Protein AF-A0A4Y8PT59-F1 (afdb_monomer)

Organism: NCBI:txid1967502

Sequence (144 aa):
MNTNQTTSGMEHVSPSGFTVMNDPGSRTVIQEVEAWLQGQVGRVLYIRKGEQRDMDRIGIRLQRVELRHREEPVDAYESAHELILHGQGWTETQGEAGPVKSPLPEEVFEIPLLGRCTAVETETGLELATGRACYWIEREASLS

Secondary structure (DSSP, 8-state):
---------------S-------TTSPPHHHHHHHHHHTTTTSEEEEEEEETTEEEEEEEE--EEEEEE-S--SSTTS-SEEEEEESSEEEEEEETTEEEEEEPGGGEEEEE--S--EEEE-SSEEEEE-SS-EEEEEEPP---

pLDDT: mean 80.28, std 20.74, range [30.55, 97.88]

InterPro domains:
  IPR058926 YmzB-like [PF25846] (28-140)

Solvent-accessible surface area (backbone atoms only — not comparable to full-atom values): 8691 Å² total; per-residue (Å²): 135,84,90,83,92,79,89,84,90,77,89,78,87,79,79,88,78,81,83,90,68,95,49,100,80,63,76,49,60,66,54,51,52,49,54,54,53,54,72,42,52,78,36,46,36,42,35,37,42,38,42,103,89,48,74,48,36,35,41,31,40,30,66,46,71,43,82,46,72,48,96,69,52,92,47,98,86,48,43,48,32,32,41,37,41,32,29,67,28,28,38,55,45,85,46,98,93,42,79,40,77,45,73,36,70,92,26,48,48,77,46,68,53,31,73,68,65,49,71,47,81,53,98,61,33,38,39,38,38,33,64,72,40,37,35,43,38,31,54,61,81,76,89,123

Radius of gyration: 21.82 Å; Cα contacts (8 Å, |Δi|>4): 248; chains: 1; bounding box: 33×36×88 Å

Foldseek 3Di:
DDDDDDDDDDDDDDPDDDDPDPDPPDDDQVRVVQVQLQVQAQFKKWKWKDFPPDIKIKIFRFHDKDWDADPDPPDLPAARIKIKTAGWMWIWDADPVGTDTDTDVVRIDIDRQAADWDWDADPFAIWIDHPGIIMGMGTDDDPD

Structure (mmCIF, N/CA/C/O backbone):
data_AF-A0A4Y8PT59-F1
#
_entry.id   AF-A0A4Y8PT59-F1
#
loop_
_atom_site.group_PDB
_atom_site.id
_atom_site.type_symbol
_atom_site.label_atom_id
_atom_site.label_alt_id
_atom_site.label_comp_id
_atom_site.label_asym_id
_atom_site.label_entity_id
_atom_site.label_seq_id
_atom_site.pdbx_PDB_ins_code
_atom_site.Cartn_x
_atom_site.Cartn_y
_atom_site.Cartn_z
_atom_site.occupancy
_atom_site.B_iso_or_equiv
_atom_site.auth_seq_id
_atom_site.auth_comp_id
_atom_site.auth_asym_id
_atom_site.auth_atom_id
_atom_site.pdbx_PDB_model_num
ATOM 1 N N . MET A 1 1 ? 14.099 15.979 67.042 1.00 37.66 1 MET A N 1
ATOM 2 C CA . MET A 1 1 ? 15.028 15.155 66.242 1.00 37.66 1 MET A CA 1
ATOM 3 C C . MET A 1 1 ? 14.209 14.216 65.363 1.00 37.66 1 MET A C 1
ATOM 5 O O . MET A 1 1 ? 13.474 13.413 65.910 1.00 37.66 1 MET A O 1
ATOM 9 N N . ASN A 1 2 ? 14.279 14.451 64.045 1.00 30.55 2 ASN A N 1
ATOM 10 C CA . ASN A 1 2 ? 14.222 13.539 62.884 1.00 30.55 2 ASN A CA 1
ATOM 11 C C . ASN A 1 2 ? 13.323 12.273 62.882 1.00 30.55 2 ASN A C 1
ATOM 13 O O . ASN A 1 2 ? 13.511 11.393 63.710 1.00 30.55 2 ASN A O 1
ATOM 17 N N . THR A 1 3 ? 12.304 12.217 61.991 1.00 43.25 3 THR A N 1
ATOM 18 C CA . THR A 1 3 ? 12.219 11.520 60.652 1.00 43.25 3 THR A CA 1
ATOM 19 C C . THR A 1 3 ? 11.738 10.060 60.776 1.00 43.25 3 THR A C 1
ATOM 21 O O . THR A 1 3 ? 12.257 9.365 61.633 1.00 43.25 3 THR A O 1
ATOM 24 N N . ASN A 1 4 ? 10.787 9.471 60.031 1.00 40.72 4 ASN A N 1
ATOM 25 C CA . ASN A 1 4 ? 10.242 9.610 58.663 1.00 40.72 4 ASN A CA 1
ATOM 26 C C . ASN A 1 4 ? 8.746 9.189 58.666 1.00 40.72 4 ASN A C 1
ATOM 28 O O . ASN A 1 4 ? 8.383 8.279 59.401 1.00 40.72 4 ASN A O 1
ATOM 32 N N . GLN A 1 5 ? 7.818 9.923 58.041 1.00 42.56 5 GLN A N 1
ATOM 33 C CA . GLN A 1 5 ? 7.259 9.749 56.680 1.00 42.56 5 GLN A CA 1
ATOM 34 C C . GLN A 1 5 ? 6.718 8.346 56.318 1.00 42.56 5 GLN A C 1
ATOM 36 O O . GLN A 1 5 ? 7.474 7.413 56.061 1.00 42.56 5 GLN A O 1
ATOM 41 N N . THR A 1 6 ? 5.389 8.241 56.189 1.00 39.53 6 THR A N 1
ATOM 42 C CA . THR A 1 6 ? 4.673 7.240 55.376 1.00 39.53 6 THR A CA 1
ATOM 43 C C . THR A 1 6 ? 3.406 7.904 54.807 1.00 39.53 6 THR A C 1
ATOM 45 O O . THR A 1 6 ? 2.551 8.331 55.575 1.00 39.53 6 THR A O 1
ATOM 48 N N . THR A 1 7 ? 3.399 8.104 53.481 1.00 41.53 7 THR A N 1
ATOM 49 C CA . THR A 1 7 ? 2.336 7.800 52.486 1.00 41.53 7 THR A CA 1
ATOM 50 C C . THR A 1 7 ? 0.885 7.765 53.004 1.00 41.53 7 THR A C 1
ATOM 52 O O . THR A 1 7 ? 0.597 7.094 53.979 1.00 41.53 7 THR A O 1
ATOM 55 N N . SER A 1 8 ? -0.143 8.349 52.392 1.00 41.41 8 SER A N 1
ATOM 56 C CA . SER A 1 8 ? -0.457 8.550 50.977 1.00 41.41 8 SER A CA 1
ATOM 57 C C . SER A 1 8 ? -1.710 9.433 50.923 1.00 41.41 8 SER A C 1
ATOM 59 O O . SER A 1 8 ? -2.629 9.209 51.711 1.00 41.41 8 SER A O 1
ATOM 61 N N . GLY A 1 9 ? -1.781 10.411 50.021 1.00 44.84 9 GLY A N 1
ATOM 62 C CA . GLY A 1 9 ? -3.004 11.199 49.861 1.00 44.84 9 GLY A CA 1
ATOM 63 C C . GLY A 1 9 ? -2.801 12.509 49.121 1.00 44.84 9 GLY A C 1
ATOM 64 O O . GLY A 1 9 ? -2.933 13.562 49.727 1.00 44.84 9 GLY A O 1
ATOM 65 N N . MET A 1 10 ? -2.492 12.443 47.826 1.00 37.75 10 MET A N 1
ATOM 66 C CA . MET A 1 10 ? -2.803 13.526 46.892 1.00 37.75 10 MET A CA 1
ATOM 67 C C . MET A 1 10 ? -3.197 12.929 45.543 1.00 37.75 10 MET A C 1
ATOM 69 O O . MET A 1 10 ? -2.498 12.088 44.979 1.00 37.75 10 MET A O 1
ATOM 73 N N . GLU A 1 11 ? -4.365 13.364 45.091 1.00 48.19 11 GLU A N 1
ATOM 74 C CA . GLU A 1 11 ? -4.974 13.110 43.797 1.00 48.19 11 GLU A CA 1
ATOM 75 C C . GLU A 1 11 ? -3.991 13.410 42.658 1.00 48.19 11 GLU A C 1
ATOM 77 O O . GLU A 1 11 ? -3.481 14.522 42.537 1.00 48.19 11 GLU A O 1
ATOM 82 N N . HIS A 1 12 ? -3.758 12.426 41.791 1.00 38.34 12 HIS A N 1
ATOM 83 C CA . HIS A 1 12 ? -3.208 12.662 40.462 1.00 38.34 12 HIS A CA 1
ATOM 84 C C . HIS A 1 12 ? -4.332 12.454 39.448 1.00 38.34 12 HIS A C 1
ATOM 86 O O . HIS A 1 12 ? -4.611 11.345 38.998 1.00 38.34 12 HIS A O 1
ATOM 92 N N . VAL A 1 13 ? -4.992 13.557 39.105 1.00 43.69 13 VAL A N 1
ATOM 93 C CA . VAL A 1 13 ? -5.695 13.702 37.832 1.00 43.69 13 VAL A CA 1
ATOM 94 C C . VAL A 1 13 ? -4.644 13.723 36.720 1.00 43.69 13 VAL A C 1
ATOM 96 O O . VAL A 1 13 ? -3.890 14.685 36.588 1.00 43.69 13 VAL A O 1
ATOM 99 N N . SER A 1 14 ? -4.575 12.655 35.927 1.00 37.19 14 SER A N 1
ATOM 100 C CA . SER A 1 14 ? -3.820 12.647 34.671 1.00 37.19 14 SER A CA 1
ATOM 101 C C . SER A 1 14 ? -4.748 13.039 33.515 1.00 37.19 14 SER A C 1
ATOM 103 O O . SER A 1 14 ? -5.741 12.346 33.285 1.00 37.19 14 SER A O 1
ATOM 105 N N . PRO A 1 15 ? -4.455 14.124 32.774 1.00 42.88 15 PRO A N 1
ATOM 106 C CA . PRO A 1 15 ? -5.139 14.449 31.531 1.00 42.88 15 PRO A CA 1
ATOM 107 C C . PRO A 1 15 ? -4.538 13.628 30.379 1.00 42.88 15 PRO A C 1
ATOM 109 O O . PRO A 1 15 ? -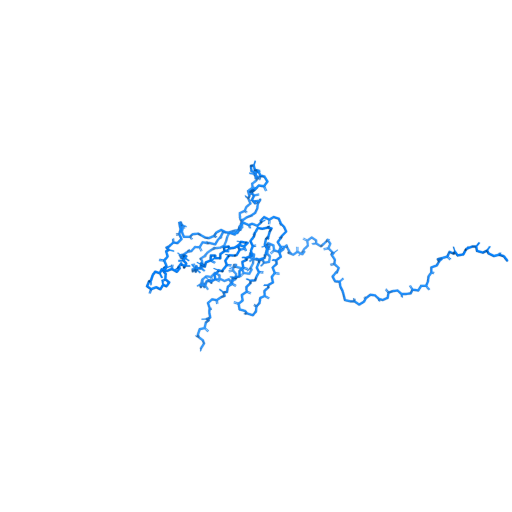3.327 13.452 30.314 1.00 42.88 15 PRO A O 1
ATOM 112 N N . SER A 1 16 ? -5.399 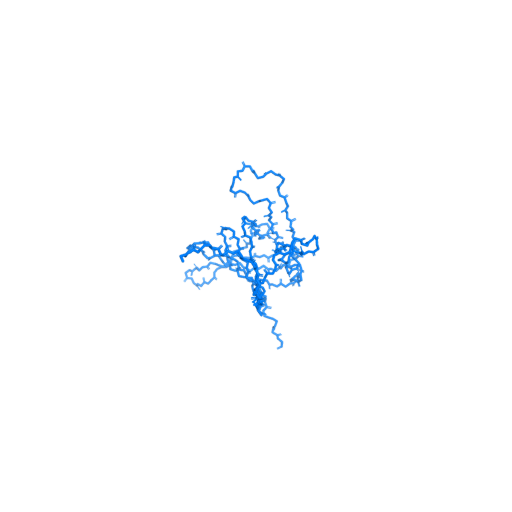13.140 29.484 1.00 49.72 16 SER A N 1
ATOM 113 C CA . SER A 1 16 ? -5.114 12.715 28.103 1.00 49.72 16 SER A CA 1
ATOM 114 C C . SER A 1 16 ? -3.797 11.967 27.839 1.00 49.72 16 SER A C 1
ATOM 116 O O . SER A 1 16 ? -2.754 12.574 27.611 1.00 49.72 16 SER A O 1
ATOM 118 N N . GLY A 1 17 ? -3.862 10.638 27.724 1.00 39.22 17 GLY A N 1
ATOM 119 C CA . GLY A 1 17 ? -2.731 9.857 27.223 1.00 39.22 17 GLY A CA 1
ATOM 120 C C . GLY A 1 17 ? -2.973 8.357 27.281 1.00 39.22 17 GLY A C 1
ATOM 121 O O . GLY A 1 17 ? -2.648 7.726 28.276 1.00 39.22 17 GLY A O 1
ATOM 122 N N . PHE A 1 18 ? -3.561 7.821 26.210 1.00 40.44 18 PHE A N 1
ATOM 123 C CA . PHE A 1 18 ? -3.448 6.432 25.752 1.00 40.44 18 PHE A CA 1
ATOM 124 C C . PHE A 1 18 ? -3.473 5.345 26.846 1.00 40.44 18 PHE A C 1
ATOM 126 O O . PHE A 1 18 ? -2.439 4.898 27.344 1.00 40.44 18 PHE A O 1
ATOM 133 N N . THR A 1 19 ? -4.663 4.840 27.178 1.00 42.72 19 THR A N 1
ATOM 134 C CA . THR A 1 19 ? -4.745 3.552 27.869 1.00 42.72 19 THR A CA 1
ATOM 135 C C . THR A 1 19 ? -4.407 2.448 26.874 1.00 42.72 19 THR A C 1
ATOM 137 O O . THR A 1 19 ? -5.179 2.174 25.960 1.00 42.72 19 THR A O 1
ATOM 140 N N . VAL A 1 20 ? -3.262 1.790 27.058 1.00 50.91 20 VAL A N 1
ATOM 141 C CA . VAL A 1 20 ? -3.003 0.488 26.434 1.00 50.91 20 VAL A CA 1
ATOM 142 C C . VAL A 1 20 ? -3.908 -0.523 27.140 1.00 50.91 20 VAL A C 1
ATOM 144 O O . VAL A 1 20 ? -3.550 -1.053 28.190 1.00 50.91 20 VAL A O 1
ATOM 147 N N . MET A 1 21 ? -5.120 -0.726 26.616 1.00 41.22 21 MET A N 1
ATOM 148 C CA . MET A 1 21 ? -6.016 -1.790 27.065 1.00 41.22 21 MET A CA 1
ATOM 149 C C . MET A 1 21 ? -5.839 -3.016 26.177 1.00 41.22 21 MET A C 1
ATOM 151 O O . MET A 1 21 ? -5.983 -2.965 24.960 1.00 41.22 21 MET A O 1
ATOM 155 N N . ASN A 1 22 ? -5.546 -4.130 26.832 1.00 43.69 22 ASN A N 1
ATOM 156 C CA . ASN A 1 22 ? -5.685 -5.479 26.316 1.00 43.69 22 ASN A CA 1
ATOM 157 C C . ASN A 1 22 ? -7.187 -5.784 26.126 1.00 43.69 22 ASN A C 1
ATOM 159 O O . ASN A 1 22 ? -7.789 -6.449 26.967 1.00 43.69 22 ASN A O 1
ATOM 163 N N . ASP A 1 23 ? -7.801 -5.228 25.079 1.00 44.84 23 ASP A N 1
ATOM 164 C CA . ASP A 1 23 ? -9.185 -5.501 24.683 1.00 44.84 23 ASP A CA 1
ATOM 165 C C . ASP A 1 23 ? -9.183 -6.531 23.535 1.00 44.84 23 ASP A C 1
ATOM 167 O O . ASP A 1 23 ? -8.643 -6.242 22.464 1.00 44.84 23 ASP A O 1
ATOM 171 N N . PRO A 1 24 ? -9.754 -7.736 23.717 1.00 49.84 24 PRO A N 1
ATOM 172 C CA . PRO A 1 24 ? -9.794 -8.771 22.681 1.00 49.84 24 PRO A CA 1
ATOM 173 C C . PRO A 1 24 ? -10.677 -8.410 21.466 1.00 49.84 24 PRO A C 1
ATOM 175 O O . PRO A 1 24 ? -10.747 -9.193 20.521 1.00 49.84 24 PRO A O 1
ATOM 178 N N . GLY A 1 25 ? -11.347 -7.251 21.477 1.00 53.09 25 GLY A N 1
ATOM 179 C CA . GLY A 1 25 ? -12.094 -6.667 20.362 1.00 53.09 25 GLY A CA 1
ATOM 180 C C . GLY A 1 25 ? -11.420 -5.460 19.691 1.00 53.09 25 GLY A C 1
ATOM 181 O O . GLY A 1 25 ? -11.966 -4.947 18.712 1.00 53.09 25 GLY A O 1
ATOM 182 N N . SER A 1 26 ? -10.250 -5.004 20.159 1.00 59.59 26 SER A N 1
ATOM 183 C CA . SER A 1 26 ? -9.483 -3.959 19.464 1.00 59.59 26 SER A CA 1
ATOM 184 C C . SER A 1 26 ? -8.814 -4.533 18.220 1.00 59.59 26 SER A C 1
ATOM 186 O O . SER A 1 26 ? -8.015 -5.468 18.311 1.00 59.59 26 SER A O 1
ATOM 188 N N . ARG A 1 27 ? -9.136 -3.973 17.047 1.00 68.00 27 ARG A N 1
ATOM 189 C CA . ARG A 1 27 ? -8.454 -4.342 15.802 1.00 68.00 27 ARG A CA 1
ATOM 190 C C . ARG A 1 27 ? -6.963 -4.060 15.935 1.00 68.00 27 ARG A C 1
ATOM 192 O O . ARG A 1 27 ? -6.556 -3.032 16.470 1.00 68.00 27 ARG A O 1
ATOM 199 N N . THR A 1 28 ? -6.144 -4.981 15.444 1.00 87.50 28 THR A N 1
ATOM 200 C CA . THR A 1 28 ? -4.708 -4.721 15.317 1.00 87.50 28 THR A CA 1
ATOM 201 C C . THR A 1 28 ? -4.471 -3.725 14.184 1.00 87.50 28 THR A C 1
ATOM 203 O O . THR A 1 28 ? -5.259 -3.660 13.242 1.00 87.50 28 THR A O 1
ATOM 206 N N . VAL A 1 29 ? -3.344 -3.007 14.212 1.00 89.88 29 VAL A N 1
ATOM 207 C CA . VAL A 1 29 ? -2.943 -2.110 13.108 1.00 89.88 29 VAL A CA 1
ATOM 208 C C . VAL A 1 29 ? -2.991 -2.833 11.755 1.00 89.88 29 VAL A C 1
ATOM 210 O O . VAL A 1 29 ? -3.419 -2.262 10.761 1.00 89.88 29 VAL A O 1
ATOM 213 N N . ILE A 1 30 ? -2.611 -4.114 11.715 1.00 90.69 30 ILE A N 1
ATOM 214 C CA . ILE A 1 30 ? -2.659 -4.932 10.495 1.00 90.69 30 ILE A CA 1
ATOM 215 C C . ILE A 1 30 ? -4.097 -5.074 9.982 1.00 90.69 30 ILE A C 1
ATOM 217 O O . ILE A 1 30 ? -4.339 -4.884 8.794 1.00 90.69 30 ILE A O 1
ATOM 221 N N . GLN A 1 31 ? -5.054 -5.362 10.867 1.00 91.06 31 GLN A N 1
ATOM 222 C CA . GLN A 1 31 ? -6.470 -5.484 10.507 1.00 91.06 31 GLN A CA 1
ATOM 223 C C . GLN A 1 31 ? -7.080 -4.144 10.082 1.00 91.06 31 GLN A C 1
ATOM 225 O O . GLN A 1 31 ? -7.955 -4.113 9.221 1.00 91.06 31 GLN A O 1
ATOM 230 N N . GLU A 1 32 ? -6.641 -3.032 10.676 1.00 92.38 32 GLU A N 1
ATOM 231 C CA . GLU A 1 32 ? -7.075 -1.689 10.273 1.00 92.38 32 GLU A CA 1
ATOM 232 C C . GLU A 1 32 ? -6.571 -1.338 8.872 1.00 92.38 32 GLU A C 1
ATOM 234 O O . GLU A 1 32 ? -7.354 -0.904 8.026 1.00 92.38 32 GLU A O 1
ATOM 239 N N . VAL A 1 33 ? -5.291 -1.599 8.602 1.00 95.12 33 VAL A N 1
ATOM 240 C CA . VAL A 1 33 ? -4.672 -1.405 7.285 1.00 95.12 33 VAL A CA 1
ATOM 241 C C . VAL A 1 33 ? -5.336 -2.300 6.238 1.00 95.12 33 VAL A C 1
ATOM 243 O O . VAL A 1 33 ? -5.688 -1.821 5.160 1.00 95.12 33 VAL A O 1
ATOM 246 N N . GLU A 1 34 ? -5.553 -3.581 6.548 1.00 95.38 34 GLU A N 1
ATOM 247 C CA . GLU A 1 34 ? -6.256 -4.512 5.662 1.00 95.38 34 GLU A CA 1
ATOM 248 C C . GLU A 1 34 ? -7.663 -3.997 5.337 1.00 95.38 34 GLU A C 1
ATOM 250 O O . GLU A 1 34 ? -8.017 -3.876 4.165 1.00 95.38 34 GLU A O 1
ATOM 255 N N . ALA A 1 35 ? -8.455 -3.641 6.353 1.00 95.56 35 ALA A N 1
ATOM 256 C CA . ALA A 1 35 ? -9.811 -3.136 6.164 1.00 95.56 35 ALA A CA 1
ATOM 257 C C . ALA A 1 35 ? -9.837 -1.846 5.330 1.00 95.56 35 ALA A C 1
ATOM 259 O O . ALA A 1 35 ? -10.707 -1.680 4.471 1.00 95.56 35 ALA A O 1
ATOM 260 N N . TRP A 1 36 ? -8.872 -0.951 5.549 1.00 96.50 36 TRP A N 1
ATOM 261 C CA . TRP A 1 36 ? -8.729 0.272 4.769 1.00 96.50 36 TRP A CA 1
ATOM 262 C C . TRP A 1 36 ? -8.461 -0.029 3.290 1.00 96.50 36 TRP A C 1
ATOM 264 O O . TRP A 1 36 ? -9.146 0.520 2.423 1.00 96.50 36 TRP A O 1
ATOM 274 N N . LEU A 1 37 ? -7.519 -0.938 3.005 1.00 97.44 37 LEU A N 1
ATOM 275 C CA . LEU A 1 37 ? -7.162 -1.364 1.648 1.00 97.44 37 LEU A CA 1
ATOM 276 C C . LEU A 1 37 ? -8.328 -2.072 0.953 1.00 97.44 37 LEU A C 1
ATOM 278 O O . LEU A 1 37 ? -8.605 -1.787 -0.211 1.00 97.44 37 LEU A O 1
ATOM 282 N N . GLN A 1 38 ? -9.056 -2.940 1.663 1.00 97.19 38 GLN A N 1
ATOM 283 C CA . GLN A 1 38 ? -10.272 -3.583 1.147 1.00 97.19 38 GLN A CA 1
ATOM 284 C C . GLN A 1 38 ? -11.308 -2.534 0.705 1.00 97.19 38 GLN A C 1
ATOM 286 O O . GLN A 1 38 ? -11.938 -2.681 -0.340 1.00 97.19 38 GLN A O 1
ATOM 291 N N . GLY A 1 39 ? -11.434 -1.423 1.441 1.00 96.19 39 GLY A N 1
ATOM 292 C CA . GLY A 1 39 ? -12.292 -0.293 1.069 1.00 96.19 39 GLY A CA 1
ATOM 293 C C . GLY A 1 39 ? -11.860 0.460 -0.198 1.00 96.19 39 GLY A C 1
ATOM 294 O O . GLY A 1 39 ? -12.652 1.229 -0.746 1.00 96.19 39 GLY A O 1
ATOM 295 N N . GLN A 1 40 ? -10.632 0.248 -0.683 1.00 96.56 40 GLN A N 1
ATOM 296 C CA . GLN A 1 40 ? -10.113 0.860 -1.912 1.00 96.56 40 GLN A CA 1
ATOM 297 C C . GLN A 1 40 ? -10.195 -0.062 -3.138 1.00 96.56 40 GLN A C 1
ATOM 299 O O . GLN A 1 40 ? -9.774 0.336 -4.226 1.00 96.56 40 GLN A O 1
ATOM 304 N N . VAL A 1 41 ? -10.731 -1.279 -3.003 1.00 96.81 41 VAL A N 1
ATOM 305 C CA . VAL A 1 41 ? -10.897 -2.202 -4.134 1.00 96.81 41 VAL A CA 1
ATOM 306 C C . VAL A 1 41 ? -11.704 -1.537 -5.257 1.00 96.81 41 VAL A C 1
ATOM 308 O O . VAL A 1 41 ? -12.732 -0.899 -5.033 1.00 96.81 41 VAL A O 1
ATOM 311 N N . GLY A 1 42 ? -11.209 -1.676 -6.485 1.00 95.88 42 GLY A N 1
ATOM 312 C CA . GLY A 1 42 ? -11.746 -1.049 -7.691 1.00 95.88 42 GLY A CA 1
ATOM 313 C C . GLY A 1 42 ? -11.122 0.307 -8.036 1.00 95.88 42 GLY A C 1
ATOM 314 O O . GLY A 1 42 ? -11.369 0.802 -9.139 1.00 95.88 42 GLY A O 1
ATOM 315 N N . ARG A 1 43 ? -10.305 0.894 -7.150 1.00 95.38 43 ARG A N 1
ATOM 316 C CA . ARG A 1 43 ? -9.624 2.185 -7.357 1.00 95.38 43 ARG A CA 1
ATOM 317 C C . ARG A 1 43 ? -8.159 2.001 -7.741 1.00 95.38 43 ARG A C 1
ATOM 319 O O . ARG A 1 43 ? -7.567 0.945 -7.515 1.00 95.38 43 ARG A O 1
ATOM 326 N N . VAL A 1 44 ? -7.569 3.052 -8.304 1.00 96.06 44 VAL A N 1
ATOM 327 C CA . VAL A 1 44 ? -6.116 3.150 -8.449 1.00 96.06 44 VAL A CA 1
ATOM 328 C C . VAL A 1 44 ? -5.518 3.702 -7.154 1.00 96.06 44 VAL A C 1
ATOM 330 O O . VAL A 1 44 ? -6.022 4.676 -6.590 1.00 96.06 44 VAL A O 1
ATOM 333 N N . LEU A 1 45 ? -4.451 3.061 -6.686 1.00 97.12 45 LEU A N 1
ATOM 334 C CA . LEU A 1 45 ? -3.615 3.515 -5.581 1.00 97.12 45 LEU A CA 1
ATOM 335 C C . LEU A 1 45 ? -2.229 3.884 -6.102 1.00 97.12 45 LEU A C 1
ATOM 337 O O . LEU A 1 45 ? -1.668 3.166 -6.931 1.00 97.12 45 LEU A O 1
ATOM 341 N N . TYR A 1 46 ? -1.675 4.972 -5.572 1.00 96.69 46 TYR A N 1
ATOM 342 C CA . TYR A 1 46 ? -0.290 5.379 -5.784 1.00 96.69 46 TYR A CA 1
ATOM 343 C C . TYR A 1 46 ? 0.490 5.141 -4.496 1.00 96.69 46 TYR A C 1
ATOM 345 O O . TYR A 1 46 ? 0.229 5.762 -3.470 1.00 96.69 46 TYR A O 1
ATOM 353 N N . ILE A 1 47 ? 1.429 4.205 -4.540 1.00 96.88 47 ILE A N 1
ATOM 354 C CA . ILE A 1 47 ? 2.201 3.746 -3.393 1.00 96.88 47 ILE A CA 1
ATOM 355 C C . ILE A 1 47 ? 3.632 4.238 -3.552 1.00 96.88 47 ILE A C 1
ATOM 357 O O . ILE A 1 47 ? 4.298 3.958 -4.548 1.00 96.88 47 ILE A O 1
ATOM 361 N N . ARG A 1 48 ? 4.126 4.948 -2.543 1.00 96.06 48 ARG A N 1
ATOM 362 C CA . ARG A 1 48 ? 5.555 5.209 -2.372 1.00 96.06 48 ARG A CA 1
ATOM 363 C C . ARG A 1 48 ? 6.085 4.290 -1.288 1.00 96.06 48 ARG A C 1
ATOM 365 O O . ARG A 1 48 ? 5.509 4.265 -0.204 1.00 96.06 48 ARG A O 1
ATOM 372 N N . LYS A 1 49 ? 7.161 3.558 -1.564 1.00 95.25 49 LYS A N 1
ATOM 373 C CA . LYS A 1 49 ? 7.837 2.688 -0.595 1.00 95.25 49 LYS A CA 1
ATOM 374 C C . LYS A 1 49 ? 9.237 3.229 -0.347 1.00 95.25 49 LYS A C 1
ATOM 376 O O . LYS A 1 49 ? 10.044 3.293 -1.265 1.00 95.25 49 LYS A O 1
ATOM 381 N N . GLY A 1 50 ? 9.504 3.629 0.890 1.00 93.81 50 GLY A N 1
ATOM 382 C CA . GLY A 1 50 ? 10.791 4.164 1.315 1.00 93.81 50 GLY A CA 1
ATOM 383 C C . GLY A 1 50 ? 11.539 3.198 2.226 1.00 93.81 50 GLY A C 1
ATOM 384 O O . GLY A 1 50 ? 11.024 2.813 3.278 1.00 93.81 50 GLY A O 1
ATOM 385 N N . GLU A 1 51 ? 12.780 2.881 1.864 1.00 90.75 51 GLU A N 1
ATOM 386 C CA . GLU A 1 51 ? 13.731 2.127 2.686 1.00 90.75 51 GLU A CA 1
ATOM 387 C C . GLU A 1 51 ? 15.063 2.870 2.749 1.00 90.75 51 GLU A C 1
ATOM 389 O O . GLU A 1 51 ? 15.771 2.911 1.754 1.00 90.75 51 GLU A O 1
ATOM 394 N N . GLN A 1 52 ? 15.438 3.420 3.910 1.00 80.00 52 GLN A N 1
ATOM 395 C CA . GLN A 1 52 ? 16.691 4.161 4.168 1.00 80.00 52 GLN A CA 1
ATOM 396 C C . GLN A 1 52 ? 17.078 5.238 3.126 1.00 80.00 52 GLN A C 1
ATOM 398 O O . GLN A 1 52 ? 17.060 6.424 3.444 1.00 80.00 52 GLN A O 1
ATOM 403 N N . ARG A 1 53 ? 17.505 4.841 1.922 1.00 80.19 53 ARG A N 1
ATOM 404 C CA . ARG A 1 53 ? 17.944 5.694 0.806 1.00 80.19 53 ARG A CA 1
ATOM 405 C C . ARG A 1 53 ? 17.247 5.402 -0.523 1.00 80.19 53 ARG A C 1
ATOM 407 O O . ARG A 1 53 ? 17.540 6.097 -1.490 1.00 80.19 53 ARG A O 1
ATOM 414 N N . ASP A 1 54 ? 16.377 4.403 -0.572 1.00 87.00 54 ASP A N 1
ATOM 415 C CA . ASP A 1 54 ? 15.657 4.013 -1.775 1.00 87.00 54 ASP A CA 1
ATOM 416 C C . ASP A 1 54 ? 14.179 4.387 -1.667 1.00 87.00 54 ASP A C 1
ATOM 418 O O . ASP A 1 54 ? 13.593 4.349 -0.579 1.00 87.00 54 ASP A O 1
ATOM 422 N N . MET A 1 55 ? 13.605 4.811 -2.789 1.00 91.12 55 MET A N 1
ATOM 423 C CA . MET A 1 55 ? 12.220 5.259 -2.877 1.00 91.12 55 MET A CA 1
ATOM 424 C C . MET A 1 55 ? 11.595 4.719 -4.155 1.00 91.12 55 MET A C 1
ATOM 426 O O . MET A 1 55 ? 11.755 5.298 -5.232 1.00 91.12 55 MET A O 1
ATOM 430 N N . ASP A 1 56 ? 10.818 3.656 -4.006 1.00 91.62 56 ASP A N 1
ATOM 431 C CA . ASP A 1 56 ? 10.046 3.075 -5.091 1.00 91.62 56 ASP A CA 1
ATOM 432 C C . ASP A 1 56 ? 8.716 3.812 -5.256 1.00 91.62 56 ASP A C 1
ATOM 434 O O . ASP A 1 56 ? 8.087 4.243 -4.282 1.00 91.62 56 ASP A O 1
ATOM 438 N N . ARG A 1 57 ? 8.254 3.922 -6.502 1.00 94.81 57 ARG A N 1
ATOM 439 C CA . ARG A 1 57 ? 6.928 4.444 -6.849 1.00 94.81 57 ARG A CA 1
ATOM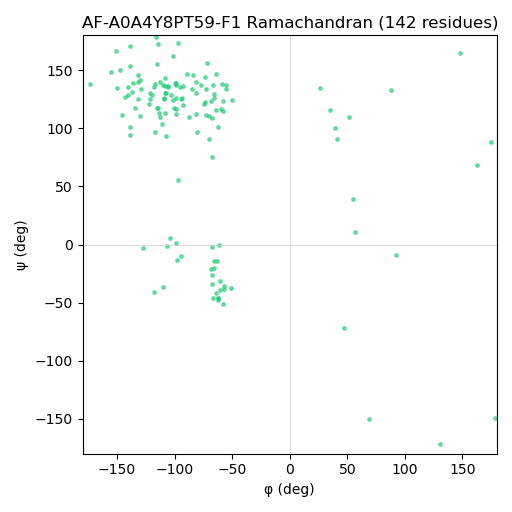 440 C C . ARG A 1 57 ? 6.162 3.382 -7.610 1.00 94.81 57 ARG A C 1
ATOM 442 O O . ARG A 1 57 ? 6.643 2.884 -8.625 1.00 94.81 57 ARG A O 1
ATOM 449 N N . ILE A 1 58 ? 4.975 3.058 -7.124 1.00 95.69 58 ILE A N 1
ATOM 450 C CA . ILE A 1 58 ? 4.123 2.006 -7.659 1.00 95.69 58 ILE A CA 1
ATOM 451 C C . ILE A 1 58 ? 2.728 2.584 -7.879 1.00 95.69 58 ILE A C 1
ATOM 453 O O . ILE A 1 58 ? 2.191 3.261 -7.008 1.00 95.69 58 ILE A O 1
ATOM 457 N N . GLY A 1 59 ? 2.128 2.317 -9.032 1.00 96.31 59 GLY A N 1
ATOM 458 C CA . GLY A 1 59 ? 0.694 2.492 -9.240 1.00 96.31 59 GLY A CA 1
ATOM 459 C C . GLY A 1 59 ? 0.030 1.129 -9.364 1.00 96.31 59 GLY A C 1
ATOM 460 O O . GLY A 1 59 ? 0.570 0.252 -10.032 1.00 96.31 59 GLY A O 1
ATOM 461 N N . ILE A 1 60 ? -1.122 0.923 -8.729 1.00 97.38 60 ILE A N 1
ATOM 462 C CA . ILE A 1 60 ? -1.871 -0.334 -8.836 1.00 97.38 60 ILE A CA 1
ATOM 463 C C . ILE A 1 60 ? -3.368 -0.070 -8.910 1.00 97.38 60 ILE A C 1
ATOM 465 O O . ILE A 1 60 ? -3.934 0.633 -8.074 1.00 97.38 60 ILE A O 1
ATOM 469 N N . ARG A 1 61 ? -4.032 -0.656 -9.909 1.00 97.19 61 ARG A N 1
ATOM 470 C CA . ARG A 1 61 ? -5.490 -0.756 -9.935 1.00 97.19 61 ARG A CA 1
ATOM 471 C C . ARG A 1 61 ? -5.896 -1.926 -9.053 1.00 97.19 61 ARG A C 1
ATOM 473 O O . ARG A 1 61 ? -5.868 -3.070 -9.496 1.00 97.19 61 ARG A O 1
ATOM 480 N N . LEU A 1 62 ? -6.259 -1.632 -7.810 1.00 97.81 62 LEU A N 1
ATOM 481 C CA . LEU A 1 62 ? -6.498 -2.644 -6.791 1.00 97.81 62 LEU A CA 1
ATOM 482 C C . LEU A 1 62 ? -7.747 -3.471 -7.118 1.00 97.81 62 LEU A C 1
ATOM 484 O O . LEU A 1 62 ? -8.843 -2.931 -7.256 1.00 97.81 62 LEU A O 1
ATOM 488 N N . GLN A 1 63 ? -7.592 -4.786 -7.216 1.00 97.88 63 GLN A N 1
ATOM 489 C CA . GLN A 1 63 ? -8.671 -5.738 -7.497 1.00 97.88 63 GLN A CA 1
ATOM 490 C C . GLN A 1 63 ? -9.013 -6.597 -6.282 1.00 97.88 63 GLN A C 1
ATOM 492 O O . GLN A 1 63 ? -10.178 -6.926 -6.072 1.00 97.88 63 GLN A O 1
ATOM 497 N N . ARG A 1 64 ? -8.010 -6.969 -5.482 1.00 97.44 64 ARG A N 1
ATOM 498 C CA . ARG A 1 64 ? -8.191 -7.796 -4.285 1.00 97.44 64 ARG A CA 1
ATOM 499 C C . ARG A 1 64 ? -7.063 -7.544 -3.293 1.00 97.44 64 ARG A C 1
ATOM 501 O O . ARG A 1 64 ? -5.931 -7.291 -3.693 1.00 97.44 64 ARG A O 1
ATOM 508 N N . VAL A 1 65 ? -7.377 -7.659 -2.009 1.00 97.19 65 VAL A N 1
ATOM 509 C CA . VAL A 1 65 ? -6.403 -7.620 -0.914 1.00 97.19 65 VAL A CA 1
ATOM 510 C C . VAL A 1 65 ? -6.433 -8.966 -0.197 1.00 97.19 65 VAL A C 1
ATOM 512 O O . VAL A 1 65 ? -7.507 -9.534 0.014 1.00 97.19 65 VAL A O 1
ATOM 515 N N . GLU A 1 66 ? -5.262 -9.485 0.150 1.00 95.69 66 GLU A N 1
ATOM 516 C CA . GLU A 1 66 ? -5.083 -10.728 0.899 1.00 95.69 66 GLU A CA 1
ATOM 517 C C . GLU A 1 66 ? -4.101 -10.496 2.039 1.00 95.69 66 GLU A C 1
ATOM 519 O O . GLU A 1 66 ? -2.977 -10.063 1.797 1.00 95.69 66 GLU A O 1
ATOM 524 N N . LEU A 1 67 ? -4.502 -10.811 3.268 1.00 92.50 67 LEU A N 1
ATOM 525 C CA . LEU A 1 67 ? -3.566 -10.974 4.370 1.00 92.50 67 LEU A CA 1
ATOM 526 C C . LEU A 1 67 ? -3.072 -12.422 4.384 1.00 92.50 67 LEU A C 1
ATOM 528 O O . LEU A 1 67 ? -3.817 -13.345 4.716 1.00 92.50 67 LEU A O 1
ATOM 532 N N . ARG A 1 68 ? -1.806 -12.621 4.027 1.00 89.75 68 ARG A N 1
ATOM 533 C CA . ARG A 1 68 ? -1.144 -13.922 4.085 1.00 89.75 68 ARG A CA 1
ATOM 534 C C . ARG A 1 68 ? -0.426 -14.075 5.420 1.00 89.75 68 ARG A C 1
ATOM 536 O O . ARG A 1 68 ? 0.255 -13.159 5.876 1.00 89.75 68 ARG A O 1
ATOM 543 N N . HIS A 1 69 ? -0.564 -15.251 6.025 1.00 82.62 69 HIS A N 1
ATOM 544 C CA . HIS A 1 69 ? 0.237 -15.684 7.166 1.00 82.62 69 HIS A CA 1
ATOM 545 C C . HIS A 1 69 ? 1.213 -16.771 6.714 1.00 82.62 69 HIS A C 1
ATOM 547 O O . HIS A 1 69 ? 0.793 -17.734 6.069 1.00 82.62 69 HIS A O 1
ATOM 553 N N . ARG A 1 70 ? 2.497 -16.633 7.048 1.00 70.00 70 ARG A N 1
ATOM 554 C CA . ARG A 1 70 ? 3.506 -17.670 6.821 1.00 70.00 70 ARG A CA 1
ATOM 555 C C . ARG A 1 70 ? 3.740 -18.408 8.138 1.00 70.00 70 ARG A C 1
ATOM 557 O O . ARG A 1 70 ? 4.158 -17.805 9.119 1.00 70.00 70 ARG A O 1
ATOM 564 N N . GLU A 1 71 ? 3.438 -19.706 8.150 1.00 57.09 71 GLU A N 1
ATOM 565 C CA . GLU A 1 71 ? 3.476 -20.541 9.362 1.00 57.09 71 GLU A CA 1
ATOM 566 C C . GLU A 1 71 ? 4.898 -20.755 9.905 1.00 57.09 71 GLU A C 1
ATOM 568 O O . GLU A 1 71 ? 5.068 -20.929 11.108 1.00 57.09 71 GLU A O 1
ATOM 573 N N . GLU A 1 72 ? 5.920 -20.673 9.048 1.00 56.88 72 GLU A N 1
ATOM 574 C CA . GLU A 1 72 ? 7.323 -20.843 9.430 1.00 56.88 72 GLU A CA 1
ATOM 575 C C . GLU A 1 72 ? 8.200 -19.799 8.716 1.00 56.88 72 GLU A C 1
ATOM 577 O O . GLU A 1 72 ? 8.601 -20.018 7.571 1.00 56.88 72 GLU A O 1
ATOM 582 N N . PRO A 1 73 ? 8.495 -18.639 9.334 1.00 58.88 73 PRO A N 1
ATOM 583 C CA . PRO A 1 73 ? 9.585 -17.797 8.862 1.00 58.88 73 PRO A CA 1
ATOM 584 C C . PRO A 1 73 ? 10.899 -18.571 9.045 1.00 58.88 73 PRO A C 1
ATOM 586 O O . PRO A 1 73 ? 11.277 -18.910 10.167 1.00 58.88 73 PRO A O 1
ATOM 589 N N . VAL A 1 74 ? 11.575 -18.894 7.941 1.00 55.16 74 VAL A N 1
ATOM 590 C CA . VAL A 1 74 ? 12.780 -19.753 7.935 1.00 55.16 74 VAL A CA 1
ATOM 591 C C . VAL A 1 74 ? 13.980 -19.059 8.602 1.00 55.16 74 VAL A C 1
ATOM 593 O O . VAL A 1 74 ? 14.905 -19.722 9.070 1.00 55.16 74 VAL A O 1
ATOM 596 N N . ASP A 1 75 ? 13.950 -17.728 8.696 1.00 55.59 75 ASP A N 1
ATOM 597 C CA . ASP A 1 75 ? 14.948 -16.904 9.380 1.00 55.59 75 ASP A CA 1
ATOM 598 C C . ASP A 1 75 ? 14.296 -15.612 9.920 1.00 55.59 75 ASP A C 1
ATOM 600 O O . ASP A 1 75 ? 13.200 -15.227 9.506 1.00 55.59 75 ASP A O 1
ATOM 604 N N . ALA A 1 76 ? 14.991 -14.880 10.795 1.00 54.94 76 ALA A N 1
ATOM 605 C CA . ALA A 1 76 ? 14.569 -13.602 11.384 1.00 54.94 76 ALA A CA 1
ATOM 606 C C . ALA A 1 76 ? 14.355 -12.461 10.359 1.00 54.94 76 ALA A C 1
ATOM 608 O O . ALA A 1 76 ? 14.022 -11.337 10.739 1.00 54.94 76 ALA A O 1
ATOM 609 N N . TYR A 1 77 ? 14.570 -12.738 9.070 1.00 51.78 77 TYR A N 1
ATOM 610 C CA . TYR A 1 77 ? 14.373 -11.818 7.951 1.00 51.78 77 TYR A CA 1
ATOM 611 C C . TYR A 1 77 ? 13.004 -11.938 7.266 1.00 51.78 77 TYR A C 1
ATOM 613 O O . TYR A 1 77 ? 12.673 -11.082 6.441 1.00 51.78 77 TYR A O 1
ATOM 621 N N . GLU A 1 78 ? 12.213 -12.962 7.592 1.00 58.78 78 GLU A N 1
ATOM 622 C CA . GLU A 1 78 ? 10.911 -13.205 6.971 1.00 58.78 78 GLU A CA 1
ATOM 623 C C . GLU A 1 78 ? 9.762 -12.678 7.838 1.00 58.78 78 GLU A C 1
ATOM 625 O O . GLU A 1 78 ? 9.748 -12.833 9.061 1.00 58.78 78 GLU A O 1
ATOM 630 N N . SER A 1 79 ? 8.779 -12.036 7.200 1.00 61.19 79 SER A N 1
ATOM 631 C CA . SER A 1 79 ? 7.586 -11.561 7.903 1.00 61.19 79 SER A CA 1
ATOM 632 C C . SER A 1 79 ? 6.610 -12.718 8.077 1.00 61.19 79 SER A C 1
ATOM 634 O O . SER A 1 79 ? 6.259 -13.382 7.108 1.00 61.19 79 SER A O 1
ATOM 636 N N . ALA A 1 80 ? 6.113 -12.928 9.297 1.00 75.00 80 ALA A N 1
ATOM 637 C CA . ALA A 1 80 ? 5.027 -13.883 9.536 1.00 75.00 80 ALA A CA 1
ATOM 638 C C . ALA A 1 80 ? 3.709 -13.447 8.865 1.00 75.00 80 ALA A C 1
ATOM 640 O O . ALA A 1 80 ? 2.828 -14.271 8.636 1.00 75.00 80 ALA A O 1
ATOM 641 N N . HIS A 1 81 ? 3.576 -12.157 8.538 1.00 84.94 81 HIS A N 1
ATOM 642 C CA . HIS A 1 81 ? 2.401 -11.576 7.899 1.00 84.94 81 HIS A CA 1
ATOM 643 C C . HIS A 1 81 ? 2.793 -10.709 6.704 1.00 84.94 81 HIS A C 1
ATOM 645 O O . HIS A 1 81 ? 3.748 -9.933 6.777 1.00 84.94 81 HIS A O 1
ATOM 651 N N . GLU A 1 82 ? 2.014 -10.794 5.631 1.00 91.06 82 GLU A N 1
ATOM 652 C CA . GLU A 1 82 ? 2.189 -9.988 4.424 1.00 91.06 82 GLU A CA 1
ATOM 653 C C . GLU A 1 82 ? 0.824 -9.562 3.891 1.00 91.06 82 GLU A C 1
ATOM 655 O O . GLU A 1 82 ? -0.105 -10.369 3.824 1.00 91.06 82 GLU A O 1
ATOM 660 N N . LEU A 1 83 ? 0.696 -8.293 3.507 1.00 94.56 83 LEU A N 1
ATOM 661 C CA . LEU A 1 83 ? -0.458 -7.821 2.748 1.00 94.56 83 LEU A CA 1
ATOM 662 C C . LEU A 1 83 ? -0.135 -7.887 1.265 1.00 94.56 83 LEU A C 1
ATOM 664 O O . LEU A 1 83 ? 0.853 -7.318 0.810 1.00 94.56 83 LEU A O 1
ATOM 668 N N . ILE A 1 84 ? -0.999 -8.553 0.516 1.00 96.44 84 ILE A N 1
ATOM 669 C CA . ILE A 1 84 ? -0.825 -8.779 -0.910 1.00 9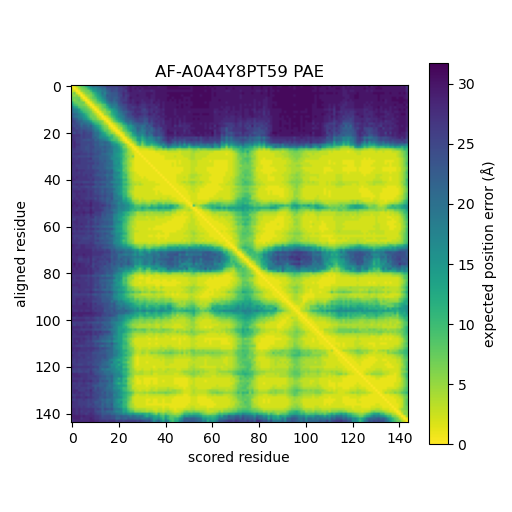6.44 84 ILE A CA 1
ATOM 670 C C . ILE A 1 84 ? -1.928 -8.032 -1.643 1.00 96.44 84 ILE A C 1
ATOM 672 O O . ILE A 1 84 ? -3.118 -8.306 -1.463 1.00 96.44 84 ILE A O 1
ATOM 676 N N . LEU A 1 85 ? -1.518 -7.071 -2.464 1.00 97.69 85 LEU A N 1
ATOM 677 C CA . LEU A 1 85 ? -2.385 -6.263 -3.306 1.00 97.69 85 LEU A CA 1
ATOM 678 C C . LEU A 1 85 ? -2.370 -6.847 -4.714 1.00 97.69 85 LEU A C 1
ATOM 680 O O . LEU A 1 85 ? -1.353 -6.800 -5.399 1.00 97.69 85 LEU A O 1
ATOM 684 N N . HIS A 1 86 ? -3.501 -7.394 -5.137 1.00 97.81 86 HIS A N 1
ATOM 685 C CA . HIS A 1 86 ? -3.675 -7.977 -6.464 1.00 97.81 86 HIS A CA 1
ATOM 686 C C . HIS A 1 86 ? -4.280 -6.943 -7.398 1.00 97.81 86 HIS A C 1
ATOM 688 O O . HIS A 1 86 ? -5.261 -6.281 -7.040 1.00 97.81 86 HIS A O 1
ATOM 694 N N . GLY A 1 87 ? -3.746 -6.856 -8.608 1.00 95.75 87 GLY A N 1
ATOM 695 C CA . GLY A 1 87 ? -4.301 -6.076 -9.697 1.00 95.75 87 GLY A CA 1
ATOM 696 C C . GLY A 1 87 ? -3.239 -5.502 -10.622 1.00 95.75 87 GLY A C 1
ATOM 697 O O . GLY A 1 87 ? -2.056 -5.429 -10.297 1.00 95.75 87 GLY A O 1
ATOM 698 N N . GLN A 1 88 ? -3.684 -5.053 -11.793 1.00 96.00 88 GLN A N 1
ATOM 699 C CA . GLN A 1 88 ? -2.798 -4.464 -12.787 1.00 96.00 88 GLN A CA 1
ATOM 700 C C . GLN A 1 88 ? -2.055 -3.260 -12.193 1.00 96.00 88 GLN A C 1
ATOM 702 O O . GLN A 1 88 ? -2.665 -2.239 -11.860 1.00 96.00 88 GLN A O 1
ATOM 707 N N . GLY A 1 89 ? -0.735 -3.373 -12.084 1.00 94.56 89 GLY A N 1
ATOM 708 C CA . GLY A 1 89 ? 0.109 -2.322 -11.536 1.00 94.56 89 GLY A CA 1
ATOM 709 C C . GLY A 1 89 ? 1.399 -2.126 -12.312 1.00 94.56 89 GLY A C 1
ATOM 710 O O . GLY A 1 89 ? 1.734 -2.887 -13.222 1.00 94.56 89 GLY A O 1
ATOM 711 N N . TRP A 1 90 ? 2.110 -1.062 -11.965 1.00 96.50 90 TRP A N 1
ATOM 712 C CA . TRP A 1 90 ? 3.356 -0.660 -12.595 1.00 96.50 90 TRP A CA 1
ATOM 713 C C . TRP A 1 90 ? 4.291 0.013 -11.591 1.00 96.50 90 TRP A C 1
ATOM 715 O O . TRP A 1 90 ? 3.839 0.686 -10.668 1.00 96.50 90 TRP A O 1
ATOM 725 N N . THR A 1 91 ? 5.596 -0.114 -11.806 1.00 94.38 91 THR A N 1
ATOM 726 C CA . THR A 1 91 ? 6.611 0.731 -11.174 1.00 94.38 91 THR A CA 1
ATOM 727 C C . THR A 1 91 ? 6.878 1.960 -12.035 1.00 94.38 91 THR A C 1
ATOM 729 O O . THR A 1 91 ? 6.794 1.898 -13.264 1.00 94.38 91 THR A O 1
ATOM 732 N N . GLU A 1 92 ? 7.187 3.088 -11.401 1.00 91.50 92 GLU A N 1
ATOM 733 C CA . GLU A 1 92 ? 7.585 4.326 -12.071 1.00 91.50 92 GLU A CA 1
ATOM 734 C C . GLU A 1 92 ? 9.044 4.643 -11.750 1.00 91.50 92 GLU A C 1
ATOM 736 O O . GLU A 1 92 ? 9.387 4.964 -10.612 1.00 91.50 92 GLU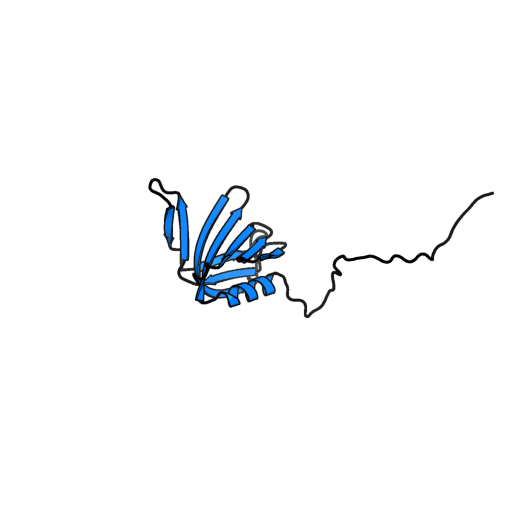 A O 1
ATOM 741 N N . THR A 1 93 ? 9.904 4.584 -12.764 1.00 87.00 93 THR A N 1
ATOM 742 C CA . THR A 1 93 ? 11.322 4.946 -12.651 1.00 87.00 93 THR A CA 1
ATOM 743 C C . THR A 1 93 ? 11.636 6.162 -13.512 1.00 87.00 93 THR A C 1
ATOM 745 O O . THR A 1 93 ? 10.939 6.466 -14.482 1.00 87.00 93 THR A O 1
ATOM 748 N N . GLN A 1 94 ? 12.684 6.902 -13.156 1.00 83.56 94 GLN A N 1
ATOM 749 C CA . GLN A 1 94 ? 13.138 8.033 -13.959 1.00 83.56 94 GLN A CA 1
ATOM 750 C C . GLN A 1 94 ? 14.013 7.530 -15.114 1.00 83.56 94 GLN A C 1
ATOM 752 O O . GLN A 1 94 ? 15.112 7.032 -14.887 1.00 83.56 94 GLN A O 1
ATOM 757 N N . GLY A 1 95 ? 13.526 7.666 -16.349 1.00 80.62 95 GLY A N 1
ATOM 758 C CA . GLY A 1 95 ? 14.301 7.430 -17.566 1.00 80.62 95 GLY A CA 1
ATOM 759 C C . GLY A 1 95 ? 14.870 8.722 -18.157 1.00 80.62 95 GLY A C 1
ATOM 760 O O . GLY A 1 95 ? 14.532 9.827 -17.730 1.00 80.62 95 GLY A O 1
ATOM 761 N N . GLU A 1 96 ? 15.707 8.587 -19.188 1.00 82.06 96 GLU A N 1
ATOM 762 C CA . GLU A 1 96 ? 16.368 9.721 -19.858 1.00 82.06 96 GLU A CA 1
ATOM 763 C C . GLU A 1 96 ? 15.382 10.721 -20.489 1.00 82.06 96 GLU A C 1
ATOM 765 O O . GLU A 1 96 ? 15.653 11.918 -20.531 1.00 82.06 96 GLU A O 1
ATOM 770 N N . ALA A 1 97 ? 14.222 10.242 -20.949 1.00 84.00 97 ALA A N 1
ATOM 771 C CA . ALA A 1 97 ? 13.193 11.047 -21.611 1.00 84.00 97 ALA A CA 1
ATOM 772 C C . ALA A 1 97 ? 11.976 11.368 -20.716 1.00 84.00 97 ALA A C 1
ATOM 774 O O . ALA A 1 97 ? 10.993 11.928 -21.200 1.00 84.00 97 ALA A O 1
ATOM 775 N N . GLY A 1 98 ? 12.015 11.005 -19.427 1.00 84.31 98 GLY A N 1
ATOM 776 C CA . GLY A 1 98 ? 10.893 11.160 -18.495 1.00 84.31 98 GLY A CA 1
ATOM 777 C C . GLY A 1 98 ? 10.571 9.882 -17.709 1.00 84.31 98 GLY A C 1
ATOM 778 O O . GLY A 1 98 ? 11.338 8.918 -17.755 1.00 84.31 98 GLY A O 1
ATOM 779 N N . PRO A 1 99 ? 9.460 9.864 -16.950 1.00 83.94 99 PRO A N 1
ATOM 780 C CA . PRO A 1 99 ? 9.066 8.700 -16.164 1.00 83.94 99 PRO A CA 1
ATOM 781 C C . PRO A 1 99 ? 8.704 7.517 -17.069 1.00 83.94 99 PRO A C 1
ATOM 783 O O . PRO A 1 99 ? 7.901 7.646 -17.993 1.00 83.94 99 PRO A O 1
ATOM 786 N N . VAL A 1 100 ? 9.286 6.356 -16.780 1.00 89.88 100 VAL A N 1
ATOM 787 C CA . VAL A 1 100 ? 9.040 5.094 -17.481 1.00 89.88 100 VAL A CA 1
ATOM 788 C C . VAL A 1 100 ? 8.218 4.187 -16.575 1.00 89.88 100 VAL A C 1
ATOM 790 O O . VAL A 1 100 ? 8.555 3.999 -15.406 1.00 89.88 100 VAL A O 1
ATOM 793 N N . LYS A 1 101 ? 7.137 3.624 -17.125 1.00 92.06 101 LYS A N 1
ATOM 794 C CA . LYS A 1 101 ? 6.279 2.659 -16.430 1.00 92.06 101 LYS A CA 1
ATOM 795 C C . LYS A 1 101 ? 6.651 1.242 -16.838 1.00 92.06 101 LYS A C 1
ATOM 797 O O . LYS A 1 101 ? 6.645 0.939 -18.029 1.00 92.06 101 LYS A O 1
ATOM 802 N N . SER A 1 102 ? 6.934 0.383 -15.865 1.00 93.12 102 SER A N 1
ATOM 803 C CA . SER A 1 102 ? 7.165 -1.051 -16.092 1.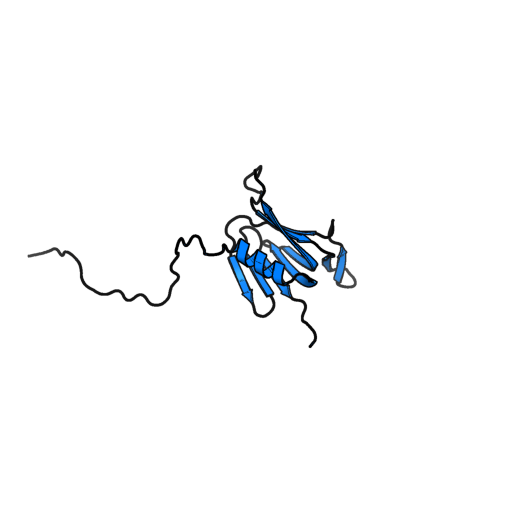00 93.12 102 SER A CA 1
ATOM 804 C C . SER A 1 102 ? 6.114 -1.864 -15.342 1.00 93.12 102 SER A C 1
ATOM 806 O O . SER A 1 102 ? 5.826 -1.522 -14.200 1.00 93.12 102 SER A O 1
ATOM 808 N N . PRO A 1 103 ? 5.508 -2.903 -15.940 1.00 95.00 103 PRO A N 1
ATOM 809 C CA . PRO A 1 103 ? 4.455 -3.671 -15.280 1.00 95.00 103 PRO A CA 1
ATOM 810 C C . PRO A 1 103 ? 4.980 -4.397 -14.036 1.00 95.00 103 PRO A C 1
ATOM 812 O O . PRO A 1 103 ? 6.130 -4.841 -14.013 1.00 95.00 103 PRO A O 1
ATOM 815 N N . LEU A 1 104 ? 4.128 -4.541 -13.018 1.00 92.38 104 LEU A N 1
ATOM 816 C CA . LEU A 1 104 ? 4.436 -5.392 -11.870 1.00 92.38 104 LEU A CA 1
ATOM 817 C C . LEU A 1 104 ? 4.489 -6.868 -12.299 1.00 92.38 104 LEU A C 1
ATOM 819 O O . LEU A 1 104 ? 3.605 -7.315 -13.040 1.00 92.38 104 LEU A O 1
ATOM 823 N N . PRO A 1 105 ? 5.477 -7.644 -11.821 1.00 90.62 105 PRO A N 1
ATOM 824 C CA . PRO A 1 105 ? 5.449 -9.095 -11.936 1.00 90.62 105 PRO A CA 1
ATOM 825 C C . PRO A 1 105 ? 4.166 -9.654 -11.318 1.00 90.62 105 PRO A C 1
ATOM 827 O O . PRO A 1 105 ? 3.734 -9.195 -10.264 1.00 90.62 105 PRO A O 1
ATOM 830 N N . GLU A 1 106 ? 3.550 -10.620 -12.000 1.00 90.69 106 GLU A N 1
ATOM 831 C CA . GLU A 1 106 ? 2.348 -11.336 -11.539 1.00 90.69 106 GLU A CA 1
ATOM 832 C C . GLU A 1 106 ? 1.133 -10.450 -11.200 1.00 90.69 106 GLU A C 1
ATOM 834 O O . GLU A 1 106 ? 0.153 -10.952 -10.662 1.00 90.69 106 GLU A O 1
ATOM 839 N N . GLU A 1 107 ? 1.164 -9.156 -11.548 1.00 94.75 107 GLU A N 1
ATOM 840 C CA . GLU A 1 107 ? 0.135 -8.177 -11.169 1.00 94.75 107 GLU A CA 1
ATOM 841 C C . GLU A 1 107 ? -0.100 -8.122 -9.649 1.00 94.75 107 GLU A C 1
ATOM 843 O O . GLU A 1 107 ? -1.231 -8.007 -9.169 1.00 94.75 107 GLU A O 1
ATOM 848 N N . VAL A 1 108 ? 0.987 -8.223 -8.880 1.00 94.62 108 VAL A N 1
ATOM 849 C CA . VAL A 1 108 ? 0.949 -8.230 -7.418 1.00 94.62 108 VAL A CA 1
ATOM 850 C C . VAL A 1 108 ? 1.940 -7.224 -6.838 1.00 94.62 108 VAL A C 1
ATOM 852 O O . VAL A 1 108 ? 3.059 -7.061 -7.324 1.00 94.62 108 VAL A O 1
ATOM 855 N N . PHE A 1 109 ? 1.525 -6.555 -5.762 1.00 95.75 109 PHE A N 1
ATOM 856 C CA . PHE A 1 109 ? 2.407 -5.800 -4.877 1.00 95.75 109 PHE A CA 1
ATOM 857 C C . PHE A 1 109 ? 2.301 -6.328 -3.444 1.00 95.75 109 PHE A C 1
ATOM 859 O O . PHE A 1 109 ? 1.202 -6.461 -2.906 1.00 95.75 109 PHE A O 1
ATOM 866 N N . GLU A 1 110 ? 3.442 -6.604 -2.819 1.00 94.12 110 GLU A N 1
ATOM 867 C CA . GLU A 1 110 ? 3.523 -7.175 -1.475 1.00 94.12 110 GLU A CA 1
ATOM 868 C C . GLU A 1 110 ? 4.018 -6.132 -0.469 1.00 94.12 110 GLU A C 1
ATOM 870 O O . GLU A 1 110 ? 4.973 -5.394 -0.716 1.00 94.12 110 GLU A O 1
ATOM 875 N N . ILE A 1 111 ? 3.370 -6.093 0.692 1.00 93.94 111 ILE A N 1
ATOM 876 C CA . ILE A 1 111 ? 3.745 -5.271 1.841 1.00 93.94 111 ILE A CA 1
ATOM 877 C C . ILE A 1 111 ? 4.082 -6.226 2.990 1.00 93.94 111 ILE A C 1
ATOM 879 O O . ILE A 1 111 ? 3.177 -6.691 3.694 1.00 93.94 111 ILE A O 1
ATOM 883 N N . PRO A 1 112 ? 5.373 -6.531 3.204 1.00 92.12 112 PRO A N 1
ATOM 884 C CA . PRO A 1 112 ? 5.805 -7.327 4.341 1.00 92.12 112 PRO A CA 1
ATOM 885 C C . PRO A 1 112 ? 5.554 -6.586 5.656 1.00 92.12 112 PRO A C 1
ATOM 887 O O . PRO A 1 112 ? 6.013 -5.457 5.843 1.00 92.12 112 PRO A O 1
ATOM 890 N N . LEU A 1 113 ? 4.853 -7.226 6.590 1.00 90.19 113 LEU A N 1
ATOM 891 C CA . LEU A 1 113 ? 4.483 -6.651 7.885 1.00 90.19 113 LEU A CA 1
ATOM 892 C C . LEU A 1 113 ? 5.472 -7.084 8.976 1.00 90.19 113 LEU A C 1
ATOM 894 O O . LEU A 1 113 ? 5.096 -7.677 9.989 1.00 90.19 113 LEU A O 1
ATOM 898 N N . LEU A 1 114 ? 6.764 -6.816 8.755 1.00 84.69 114 LEU A N 1
ATOM 899 C CA . LEU A 1 114 ? 7.820 -7.183 9.701 1.00 84.69 114 LEU A CA 1
ATOM 900 C C . LEU A 1 114 ? 7.867 -6.222 10.892 1.00 84.69 114 LEU A C 1
ATOM 902 O O . LEU A 1 114 ? 7.883 -5.003 10.723 1.00 84.69 114 LEU A O 1
ATOM 906 N N . GLY A 1 115 ? 8.029 -6.767 12.097 1.00 84.50 115 GLY A N 1
ATOM 907 C CA . GLY A 1 115 ? 8.286 -5.982 13.302 1.00 84.50 115 GLY A CA 1
ATOM 908 C C . GLY A 1 115 ? 7.089 -5.136 13.743 1.00 84.50 115 GLY A C 1
ATOM 909 O O . GLY A 1 115 ? 5.931 -5.510 13.565 1.00 84.50 115 GLY A O 1
ATOM 910 N N . ARG A 1 116 ? 7.364 -3.992 14.381 1.00 86.81 116 ARG A N 1
ATOM 911 C CA . ARG A 1 116 ? 6.304 -3.090 14.845 1.00 86.81 116 ARG A CA 1
ATOM 912 C C . ARG A 1 116 ? 5.697 -2.357 13.651 1.00 86.81 116 ARG A C 1
ATOM 914 O O . ARG A 1 116 ? 6.404 -1.631 12.960 1.00 86.81 116 ARG A O 1
ATOM 921 N N . CYS A 1 117 ? 4.388 -2.510 13.477 1.00 90.56 117 CYS A N 1
ATOM 922 C CA . CYS A 1 117 ? 3.616 -1.764 12.492 1.00 90.56 117 CYS A CA 1
ATOM 923 C C . CYS A 1 117 ? 2.883 -0.593 13.157 1.00 90.56 117 CYS A C 1
ATOM 925 O O . CYS A 1 117 ? 2.321 -0.746 14.244 1.00 90.56 117 CYS A O 1
ATOM 927 N N . THR A 1 118 ? 2.860 0.558 12.494 1.00 94.12 118 THR A N 1
ATOM 928 C CA . THR A 1 118 ? 2.024 1.711 12.854 1.00 94.12 118 THR A CA 1
ATOM 929 C C . THR A 1 118 ? 1.393 2.272 11.595 1.00 94.12 118 THR A C 1
ATOM 931 O O . THR A 1 118 ? 2.081 2.380 10.581 1.00 94.12 118 THR A O 1
ATOM 934 N N . ALA A 1 119 ? 0.125 2.659 11.662 1.00 94.88 119 ALA A N 1
ATOM 935 C CA . ALA A 1 119 ? -0.572 3.246 10.531 1.00 94.88 119 ALA A CA 1
ATOM 936 C C . ALA A 1 119 ? -1.306 4.522 10.936 1.00 94.88 119 ALA A C 1
ATOM 938 O O . ALA A 1 119 ? -1.799 4.630 12.059 1.00 94.88 119 ALA A O 1
ATOM 939 N N . VAL A 1 120 ? -1.362 5.479 10.015 1.00 96.00 120 VAL A N 1
ATOM 940 C CA . VAL A 1 120 ? -2.100 6.733 10.162 1.00 96.00 120 VAL A CA 1
ATOM 941 C C . VAL A 1 120 ? -2.865 6.978 8.872 1.00 96.00 120 VAL A C 1
ATOM 943 O O . VAL A 1 120 ? -2.270 7.127 7.806 1.00 96.00 120 VAL A O 1
ATOM 946 N N . GLU A 1 121 ? -4.190 7.007 8.960 1.00 94.56 121 GLU A N 1
ATOM 947 C CA . GLU A 1 121 ? -5.017 7.469 7.850 1.00 94.56 121 GLU A CA 1
ATOM 948 C C . GLU A 1 121 ? -4.901 8.992 7.723 1.00 94.56 121 GLU A C 1
ATOM 950 O O . GLU A 1 121 ? -4.972 9.726 8.711 1.00 94.56 121 GLU A O 1
ATOM 955 N N . THR A 1 122 ? -4.716 9.463 6.494 1.00 93.06 122 THR A N 1
ATOM 956 C CA . THR A 1 122 ? -4.659 10.882 6.145 1.00 93.06 122 THR A CA 1
ATOM 957 C C . THR A 1 122 ? -5.853 11.243 5.263 1.00 93.06 122 THR A C 1
ATOM 959 O O . THR A 1 122 ? -6.603 10.381 4.796 1.00 93.06 122 THR A O 1
ATOM 962 N N . GLU A 1 123 ? -6.040 12.533 4.987 1.00 91.00 123 GLU A N 1
ATOM 963 C CA . GLU A 1 123 ? -7.109 12.988 4.087 1.00 91.00 123 GLU A CA 1
ATOM 964 C C . GLU A 1 123 ? -7.003 12.348 2.691 1.00 91.00 123 GLU A C 1
ATOM 966 O O . GLU A 1 123 ? -8.008 12.001 2.069 1.00 91.00 123 GLU A O 1
ATOM 971 N N . THR A 1 124 ? -5.777 12.137 2.209 1.00 92.25 124 THR A N 1
ATOM 972 C CA . THR A 1 124 ? -5.502 11.651 0.852 1.00 92.25 124 THR A CA 1
ATOM 973 C C . THR A 1 124 ? -5.240 10.149 0.781 1.00 92.25 124 THR A C 1
ATOM 975 O O . THR A 1 124 ? -5.268 9.580 -0.313 1.00 92.25 124 THR A O 1
ATOM 978 N N . GLY A 1 125 ? -5.010 9.477 1.912 1.00 96.12 125 GLY A N 1
ATOM 979 C CA . GLY A 1 125 ? -4.458 8.132 1.877 1.00 96.12 125 GLY A CA 1
ATOM 980 C C . GLY A 1 125 ? -4.202 7.487 3.234 1.00 96.12 125 GLY A C 1
ATOM 981 O O . GLY A 1 125 ? -4.909 7.727 4.208 1.00 96.12 125 GLY A O 1
ATOM 982 N N . LEU A 1 126 ? -3.180 6.639 3.264 1.00 97.31 126 LEU A N 1
ATOM 983 C CA . LEU A 1 126 ? -2.714 5.903 4.43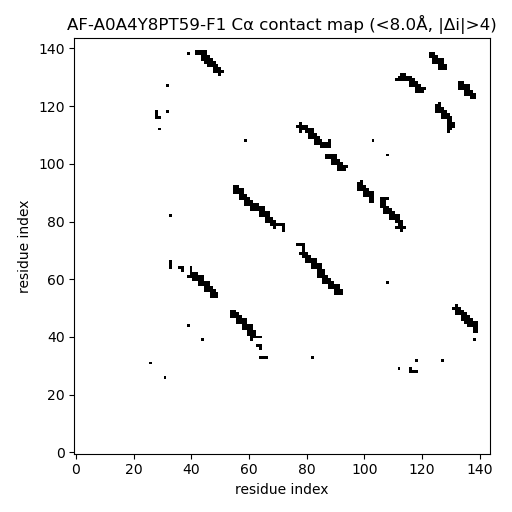0 1.00 97.31 126 LEU A CA 1
ATOM 984 C C . LEU A 1 126 ? -1.186 5.934 4.473 1.00 97.31 126 LEU A C 1
ATOM 986 O O . LEU A 1 126 ? -0.523 5.614 3.485 1.00 97.31 126 LEU A O 1
ATOM 990 N N . GLU A 1 127 ? -0.629 6.270 5.629 1.00 97.50 127 GLU A N 1
ATOM 991 C CA . GLU A 1 127 ? 0.789 6.092 5.922 1.00 97.50 127 GLU A CA 1
ATOM 992 C C . GLU A 1 127 ? 0.968 4.852 6.792 1.00 97.50 127 GLU A C 1
ATOM 994 O O . GLU A 1 127 ? 0.368 4.749 7.859 1.00 97.50 127 GLU A O 1
ATOM 999 N N . LEU A 1 128 ? 1.794 3.908 6.346 1.00 96.25 128 LEU A N 1
ATOM 1000 C CA . LEU A 1 128 ? 2.112 2.676 7.063 1.00 96.25 128 LEU A CA 1
ATOM 1001 C C . LEU A 1 128 ? 3.620 2.596 7.279 1.00 96.25 128 LEU A C 1
ATOM 1003 O O . LEU A 1 128 ? 4.387 2.537 6.324 1.00 96.25 128 LEU A O 1
ATOM 1007 N N . ALA A 1 129 ? 4.051 2.521 8.531 1.00 95.00 129 ALA A N 1
ATOM 1008 C CA . ALA A 1 129 ? 5.424 2.186 8.876 1.00 95.00 129 ALA A CA 1
ATOM 1009 C C . ALA A 1 129 ? 5.494 0.754 9.404 1.00 95.00 129 ALA A C 1
ATOM 1011 O O . ALA A 1 129 ? 4.677 0.333 10.224 1.00 95.00 129 ALA A O 1
ATOM 1012 N N . THR A 1 130 ? 6.496 0.023 8.936 1.00 91.56 130 THR A N 1
ATOM 1013 C CA . THR A 1 130 ? 6.867 -1.317 9.402 1.00 91.56 130 THR A CA 1
ATOM 1014 C C . THR A 1 130 ? 8.268 -1.257 10.009 1.00 91.56 130 THR A C 1
ATOM 1016 O O . THR A 1 130 ? 8.936 -0.224 9.968 1.00 91.56 130 THR A O 1
ATOM 1019 N N . GLY A 1 131 ? 8.774 -2.379 10.515 1.00 87.94 131 GLY A N 1
ATOM 1020 C CA . GLY A 1 131 ? 10.155 -2.474 10.982 1.00 87.94 131 GLY A CA 1
ATOM 1021 C C . GLY A 1 131 ? 11.214 -2.261 9.890 1.00 87.94 131 GLY A C 1
ATOM 1022 O O . GLY A 1 131 ? 12.377 -2.063 10.232 1.00 87.94 131 GLY A O 1
ATOM 1023 N N . ARG A 1 132 ? 10.846 -2.305 8.598 1.00 86.25 132 ARG A N 1
ATOM 1024 C CA . ARG A 1 132 ? 11.793 -2.190 7.470 1.00 86.25 132 ARG A CA 1
ATOM 1025 C C . ARG A 1 132 ? 11.556 -0.992 6.563 1.00 86.25 132 ARG A C 1
ATOM 1027 O O . ARG A 1 132 ? 12.524 -0.375 6.127 1.00 86.25 132 ARG A O 1
ATOM 1034 N N . ALA A 1 133 ? 10.298 -0.692 6.268 1.00 92.94 133 ALA A N 1
ATOM 1035 C CA . ALA A 1 133 ? 9.922 0.283 5.255 1.00 92.94 133 ALA A CA 1
ATOM 1036 C C . ALA A 1 133 ? 8.757 1.159 5.715 1.00 92.94 133 ALA A C 1
ATOM 1038 O O . ALA A 1 133 ? 7.913 0.730 6.512 1.00 92.94 133 ALA A O 1
ATOM 1039 N N . CYS A 1 134 ? 8.704 2.360 5.146 1.00 95.50 134 CYS A N 1
ATOM 1040 C CA . CYS A 1 134 ? 7.553 3.248 5.213 1.00 95.50 134 CYS A CA 1
ATOM 1041 C C . CYS A 1 134 ? 6.833 3.252 3.864 1.00 95.50 134 CYS A C 1
ATOM 1043 O O . CYS A 1 134 ? 7.470 3.335 2.814 1.00 95.50 134 CYS A O 1
ATOM 1045 N N . TYR A 1 135 ? 5.510 3.188 3.905 1.00 96.81 135 TYR A N 1
ATOM 1046 C CA . TYR A 1 135 ? 4.629 3.188 2.751 1.00 96.81 135 TYR A CA 1
ATOM 1047 C C . TYR A 1 135 ? 3.697 4.394 2.842 1.00 96.81 135 TYR A C 1
ATOM 1049 O O . TYR A 1 135 ? 3.029 4.582 3.857 1.00 96.81 135 TYR A O 1
ATOM 1057 N N . TRP A 1 136 ? 3.625 5.182 1.773 1.00 97.19 136 TRP A N 1
ATOM 1058 C CA . TRP A 1 136 ? 2.642 6.253 1.607 1.00 97.19 136 TRP A CA 1
ATOM 1059 C C . TRP A 1 136 ? 1.708 5.853 0.478 1.00 97.19 136 TRP A C 1
ATOM 1061 O O . TRP A 1 136 ? 2.132 5.781 -0.676 1.00 97.19 136 TRP A O 1
ATOM 1071 N N . ILE A 1 137 ? 0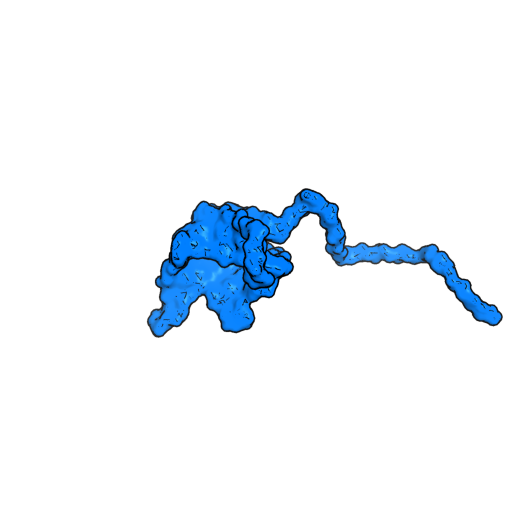.466 5.537 0.825 1.00 97.56 137 ILE A N 1
ATOM 1072 C CA . ILE A 1 137 ? -0.528 4.971 -0.081 1.00 97.56 137 ILE A CA 1
ATOM 1073 C C . ILE A 1 137 ? -1.598 6.028 -0.318 1.00 97.56 137 ILE A C 1
ATOM 1075 O O . ILE A 1 137 ? -2.440 6.276 0.540 1.00 97.56 137 ILE A O 1
ATOM 1079 N N . GLU A 1 138 ? -1.564 6.657 -1.483 1.00 97.12 138 GLU A N 1
ATOM 1080 C CA . GLU A 1 138 ? -2.479 7.725 -1.873 1.00 97.12 138 GLU A CA 1
ATOM 1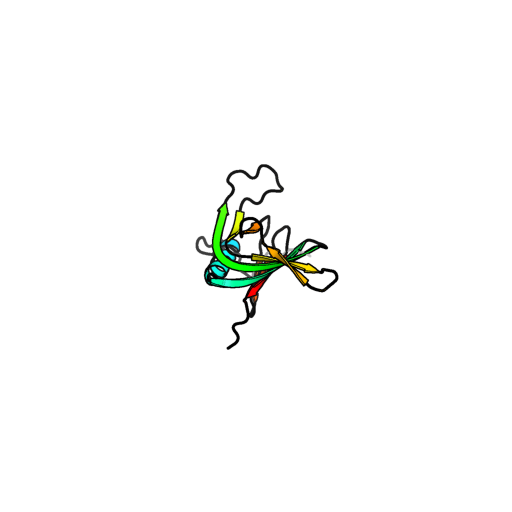081 C C . GLU A 1 138 ? -3.594 7.171 -2.762 1.00 97.12 138 GLU A C 1
ATOM 1083 O O . GLU A 1 138 ? -3.368 6.338 -3.647 1.00 97.12 138 GLU A O 1
ATOM 1088 N N . ARG A 1 139 ? -4.820 7.642 -2.529 1.00 93.69 139 ARG A N 1
ATOM 1089 C CA . ARG A 1 139 ? -5.965 7.336 -3.389 1.00 93.69 139 ARG A CA 1
ATOM 1090 C C . ARG A 1 139 ? -5.836 8.127 -4.683 1.00 93.69 139 ARG A C 1
ATOM 1092 O O . ARG A 1 139 ? -5.447 9.294 -4.665 1.00 93.69 139 ARG A O 1
ATOM 1099 N N . GLU A 1 140 ? -6.245 7.537 -5.800 1.00 91.44 140 GLU A N 1
ATOM 1100 C CA . GLU A 1 140 ? -6.488 8.326 -7.003 1.00 91.44 140 GLU A CA 1
ATOM 1101 C C . GLU A 1 140 ? -7.532 9.410 -6.710 1.00 91.44 140 GLU A C 1
ATOM 1103 O O . GLU A 1 140 ? -8.648 9.128 -6.253 1.00 91.44 140 GLU A O 1
ATOM 1108 N N . ALA A 1 141 ? -7.155 10.665 -6.963 1.00 82.06 141 ALA A N 1
ATOM 1109 C CA . ALA A 1 141 ? -8.067 11.785 -6.848 1.00 82.06 141 ALA A CA 1
ATOM 1110 C C . ALA A 1 141 ? -9.232 11.563 -7.817 1.00 82.06 141 ALA A C 1
ATOM 1112 O O . ALA A 1 141 ? -9.055 11.516 -9.034 1.00 82.06 141 ALA A O 1
ATOM 1113 N N . SER A 1 142 ? -10.438 11.420 -7.275 1.00 65.81 142 SER A N 1
ATOM 1114 C CA . SER A 1 142 ? -11.636 11.448 -8.103 1.00 65.81 142 SER A CA 1
ATOM 1115 C C . SER A 1 142 ? -11.805 12.887 -8.589 1.00 65.81 142 SER A C 1
ATOM 1117 O O . SER A 1 142 ? -12.058 13.774 -7.778 1.00 65.81 142 SER A O 1
ATOM 1119 N N . LEU A 1 143 ? -11.607 13.131 -9.887 1.00 56.44 143 LEU A N 1
ATOM 1120 C CA . LEU A 1 143 ? -11.991 14.395 -10.515 1.00 56.44 143 LEU A CA 1
ATOM 1121 C C . LEU A 1 143 ? -13.518 14.512 -10.382 1.00 56.44 143 LEU A C 1
ATOM 1123 O O . LEU A 1 143 ? -14.249 13.806 -11.076 1.00 56.44 143 LEU A O 1
ATOM 1127 N N . SER A 1 144 ? -13.972 15.312 -9.418 1.00 44.94 144 SER A N 1
ATOM 1128 C CA . SER A 1 144 ? -15.382 15.651 -9.187 1.00 44.94 144 SER A CA 1
ATOM 1129 C C . SER A 1 144 ? -15.857 16.739 -10.135 1.00 44.94 144 SER A C 1
ATOM 1131 O O . SER A 1 144 ? -15.096 17.727 -10.266 1.00 44.94 144 SER A O 1
#

Mean predicted aligned error: 11.5 Å

Nearest PDB structures (foldseek):
  4b6h-assembly2_B  TM=5.138E-01  e=1.168E+00  Homo sapiens
  7wug-assembly1_4  TM=2.917E-01  e=5.047E-01  Saccharomyces cerevisiae
  5zvj-assembly1_A  TM=2.003E-01  e=1.593E-01  Mycobacterium tuberculosis
  4zb4-assembly1_A  TM=3.002E-01  e=1.366E+00  Saccharomyces cerevisiae S288C
  7ns3-assembly1_4  TM=3.302E-01  e=3.161E+00  Saccharomyces cerevisiae